Protein AF-A0A1H2BEU3-F1 (afdb_monomer)

Solvent-accessible surface area (backbone atoms only — not comparable to full-atom values): 4258 Å² total; per-residue (Å²): 131,71,63,71,73,34,45,61,59,23,52,52,45,47,52,52,53,50,55,41,45,68,67,28,28,87,83,34,63,76,56,54,69,52,50,60,46,50,51,52,18,49,53,28,42,77,71,66,36,18,66,61,12,36,54,35,29,49,54,48,47,53,51,51,54,50,48,51,75,74,39,86,90,55,75,78,130

pLDDT: mean 90.46, std 6.46, range [58.53, 97.62]

Sequence (77 aa):
MNVEVMRQPAAASIQLCYRWLEAATPALPQAAALAAGLVTAVQQYTARQYVASLHQSAAVFHTVQHLRATVPGLPAL

Radius of gyration: 12.65 Å; Cα contacts (8 Å, |Δi|>4): 76; chains: 1; bounding box: 29×21×34 Å

Structure (mmCIF, N/CA/C/O backbone):
data_AF-A0A1H2BEU3-F1
#
_entry.id   AF-A0A1H2BEU3-F1
#
loop_
_atom_site.group_PDB
_atom_site.id
_atom_site.type_symbol
_atom_site.label_atom_id
_atom_site.label_alt_id
_atom_site.label_comp_id
_atom_site.label_asym_id
_atom_site.label_entity_id
_atom_site.label_seq_id
_atom_site.pdbx_PDB_ins_code
_atom_site.Cartn_x
_atom_site.Cartn_y
_atom_site.Cartn_z
_atom_site.occupancy
_atom_site.B_iso_or_equiv
_atom_site.auth_seq_id
_atom_site.auth_comp_id
_atom_site.auth_asym_id
_atom_site.auth_atom_id
_atom_site.pdbx_PDB_model_num
ATOM 1 N N . MET A 1 1 ? 15.629 8.269 -18.770 1.00 58.53 1 MET A N 1
ATOM 2 C CA . MET A 1 1 ? 15.444 8.071 -17.316 1.00 58.53 1 MET A CA 1
ATOM 3 C C . MET A 1 1 ? 15.927 6.666 -16.977 1.00 58.53 1 MET A C 1
ATOM 5 O O . MET A 1 1 ? 15.371 5.726 -17.529 1.00 58.53 1 MET A O 1
ATOM 9 N N . ASN A 1 2 ? 16.979 6.499 -16.168 1.00 72.50 2 ASN A N 1
ATOM 10 C CA . ASN A 1 2 ? 17.398 5.161 -15.737 1.00 72.50 2 ASN A CA 1
ATOM 11 C C . ASN A 1 2 ? 16.363 4.642 -14.727 1.00 72.50 2 ASN A C 1
ATOM 13 O O . ASN A 1 2 ? 16.275 5.157 -13.615 1.00 72.50 2 ASN A O 1
ATOM 17 N N . VAL A 1 3 ? 15.545 3.670 -15.136 1.00 73.12 3 VAL A N 1
ATOM 18 C CA . VAL A 1 3 ? 14.488 3.082 -14.298 1.00 73.12 3 VAL A CA 1
ATOM 19 C C . VAL A 1 3 ? 15.031 2.517 -12.984 1.00 73.12 3 VAL A C 1
ATOM 21 O O . VAL A 1 3 ? 14.313 2.528 -11.988 1.00 73.12 3 VAL A O 1
ATOM 24 N N . GLU A 1 4 ? 16.306 2.119 -12.925 1.00 84.75 4 GLU A N 1
ATOM 25 C CA . GLU A 1 4 ? 16.927 1.635 -11.688 1.00 84.75 4 GLU A CA 1
ATOM 26 C C . GLU A 1 4 ? 17.059 2.702 -10.598 1.00 84.75 4 GLU A C 1
ATOM 28 O O . GLU A 1 4 ? 17.025 2.357 -9.418 1.00 84.75 4 GLU A O 1
ATOM 33 N N . VAL A 1 5 ? 17.112 3.991 -10.953 1.00 89.50 5 VAL A N 1
ATOM 34 C CA . VAL A 1 5 ? 17.120 5.088 -9.964 1.00 89.50 5 VAL A CA 1
ATOM 35 C C . VAL A 1 5 ? 15.847 5.061 -9.111 1.00 89.50 5 VAL A C 1
ATOM 37 O O . VAL A 1 5 ? 15.877 5.424 -7.939 1.00 89.50 5 VAL A O 1
ATOM 40 N N . MET A 1 6 ? 14.736 4.565 -9.665 1.00 90.75 6 MET A N 1
ATOM 41 C CA . MET A 1 6 ? 13.451 4.476 -8.964 1.00 90.75 6 MET A CA 1
ATOM 42 C C . MET A 1 6 ? 13.294 3.193 -8.14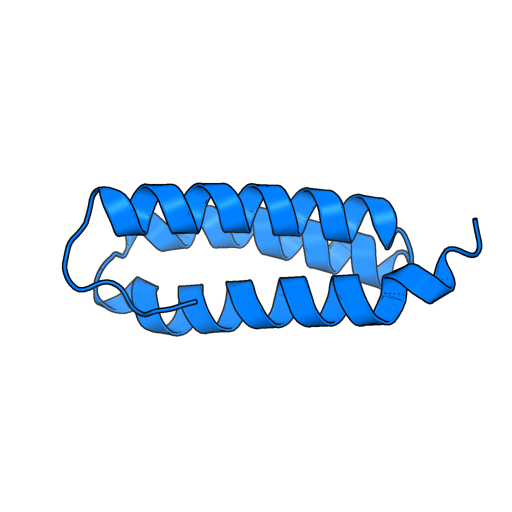7 1.00 90.75 6 MET A C 1
ATOM 44 O O . MET A 1 6 ? 12.341 3.075 -7.382 1.00 90.75 6 MET A O 1
ATOM 48 N N . ARG A 1 7 ? 14.232 2.244 -8.244 1.00 91.62 7 ARG A N 1
ATOM 49 C CA . ARG A 1 7 ? 14.155 0.970 -7.522 1.00 91.62 7 ARG A CA 1
ATOM 50 C C . ARG A 1 7 ? 14.173 1.166 -6.007 1.00 91.62 7 ARG A C 1
ATOM 52 O O . ARG A 1 7 ? 13.351 0.583 -5.308 1.00 91.62 7 ARG A O 1
ATOM 59 N N . GLN A 1 8 ? 15.109 1.954 -5.482 1.00 93.75 8 GLN A N 1
ATOM 60 C CA . GLN A 1 8 ? 15.182 2.185 -4.034 1.00 93.75 8 GLN A CA 1
ATOM 61 C C . GLN A 1 8 ? 13.983 3.000 -3.515 1.00 93.75 8 GLN A C 1
ATOM 63 O O . GLN A 1 8 ? 13.339 2.536 -2.573 1.00 93.75 8 GLN A O 1
ATOM 68 N N . PRO A 1 9 ? 13.605 4.132 -4.144 1.00 93.19 9 PRO A N 1
ATOM 69 C CA . PRO A 1 9 ? 12.404 4.875 -3.763 1.00 93.19 9 PRO A CA 1
ATOM 70 C C . PRO A 1 9 ? 11.117 4.038 -3.794 1.00 93.19 9 PRO A C 1
ATOM 72 O O . PRO A 1 9 ? 10.320 4.118 -2.861 1.00 93.19 9 PRO A O 1
ATOM 75 N N . ALA A 1 10 ? 10.922 3.199 -4.819 1.00 91.94 10 ALA A N 1
ATOM 76 C CA . ALA A 1 10 ? 9.735 2.348 -4.927 1.00 91.94 10 ALA A CA 1
ATOM 77 C C . ALA A 1 10 ? 9.664 1.323 -3.787 1.00 91.94 10 ALA A C 1
ATOM 79 O O . ALA A 1 10 ? 8.630 1.197 -3.133 1.00 91.94 10 ALA A O 1
ATOM 80 N N . ALA A 1 11 ? 10.778 0.645 -3.485 1.00 94.19 11 ALA A N 1
ATOM 81 C CA . ALA A 1 11 ? 10.836 -0.305 -2.375 1.00 94.19 11 ALA A CA 1
ATOM 82 C C . ALA A 1 11 ? 10.557 0.372 -1.025 1.00 94.19 11 ALA A C 1
ATOM 84 O O . ALA A 1 11 ? 9.755 -0.133 -0.240 1.00 94.19 11 ALA A O 1
ATOM 85 N N . ALA A 1 12 ? 11.176 1.530 -0.775 1.00 95.31 12 ALA A N 1
ATOM 86 C CA . ALA A 1 12 ? 10.974 2.286 0.456 1.00 95.31 12 ALA A CA 1
ATOM 87 C C . ALA A 1 12 ? 9.511 2.728 0.617 1.00 95.31 12 ALA A C 1
ATOM 89 O O . ALA A 1 12 ? 8.934 2.587 1.693 1.00 95.31 12 ALA A O 1
ATOM 90 N N . SER A 1 13 ? 8.885 3.206 -0.464 1.00 94.31 13 SER A N 1
ATOM 91 C CA . SER A 1 13 ? 7.491 3.654 -0.448 1.00 94.31 13 SER A CA 1
ATOM 92 C C . SER A 1 13 ? 6.512 2.504 -0.176 1.00 94.31 13 SER A C 1
ATOM 94 O O . SER A 1 13 ? 5.607 2.654 0.648 1.00 94.31 13 SER A O 1
ATOM 96 N N . ILE A 1 14 ? 6.732 1.330 -0.782 1.00 95.19 14 ILE A N 1
ATOM 97 C CA . ILE A 1 14 ? 5.960 0.111 -0.486 1.00 95.19 14 ILE A CA 1
ATOM 98 C C . ILE A 1 14 ? 6.103 -0.277 0.989 1.00 95.19 14 ILE A C 1
ATOM 100 O O . ILE A 1 14 ? 5.101 -0.505 1.665 1.00 95.19 14 ILE A O 1
ATOM 104 N N . GLN A 1 15 ? 7.338 -0.350 1.496 1.00 95.56 15 GLN A N 1
ATOM 105 C CA . GLN A 1 15 ? 7.610 -0.769 2.874 1.00 95.56 15 GLN A CA 1
ATOM 106 C C . GLN A 1 15 ? 6.981 0.173 3.902 1.00 95.56 15 GLN A C 1
ATOM 108 O O . GLN A 1 15 ? 6.420 -0.291 4.895 1.00 95.56 15 GLN A O 1
ATOM 113 N N . LEU A 1 16 ? 7.048 1.482 3.654 1.00 94.38 16 LEU A N 1
ATOM 114 C CA . LEU A 1 16 ? 6.446 2.497 4.511 1.00 94.38 16 LEU A CA 1
ATOM 115 C C . LEU A 1 16 ? 4.930 2.301 4.625 1.00 94.38 16 LEU A C 1
ATOM 117 O O . LEU A 1 16 ? 4.389 2.208 5.726 1.00 94.38 16 LEU A O 1
ATOM 121 N N . CYS A 1 17 ? 4.254 2.177 3.482 1.00 93.31 17 CYS A N 1
ATOM 122 C CA . CYS A 1 17 ? 2.808 1.992 3.442 1.00 93.3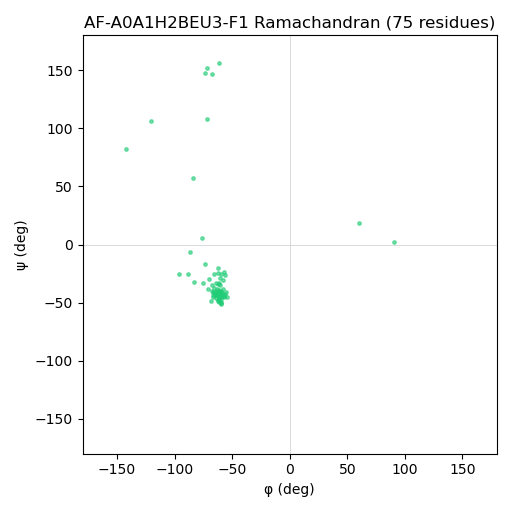1 17 CYS A CA 1
ATOM 123 C C . CYS A 1 17 ? 2.383 0.652 4.060 1.00 93.31 17 CYS A C 1
ATOM 125 O O . CYS A 1 17 ? 1.372 0.599 4.757 1.00 93.31 17 CYS A O 1
ATOM 127 N N . TYR A 1 18 ? 3.160 -0.417 3.848 1.00 94.25 18 TYR A N 1
ATOM 128 C CA . TYR A 1 18 ? 2.907 -1.721 4.463 1.00 94.25 18 TYR A CA 1
ATOM 129 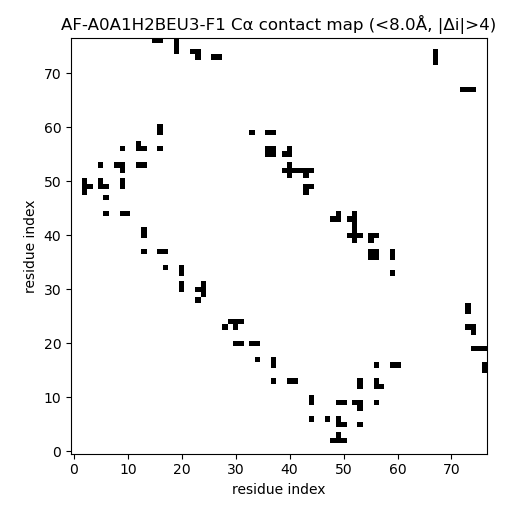C C . TYR A 1 18 ? 2.974 -1.653 5.993 1.00 94.25 18 TYR A C 1
ATOM 131 O O . TYR A 1 18 ? 2.038 -2.083 6.662 1.00 94.25 18 TYR A O 1
ATOM 139 N N . ARG A 1 19 ? 4.037 -1.061 6.555 1.00 93.38 19 ARG A N 1
ATOM 140 C CA . ARG A 1 19 ? 4.193 -0.921 8.014 1.00 93.38 19 ARG A CA 1
ATOM 141 C C . ARG A 1 19 ? 3.070 -0.106 8.636 1.00 93.38 19 ARG A C 1
ATOM 143 O O . ARG A 1 19 ? 2.553 -0.467 9.689 1.00 93.38 19 ARG A O 1
ATOM 150 N N . TRP A 1 20 ? 2.683 0.983 7.976 1.00 93.56 20 TRP A N 1
ATOM 151 C CA . TRP A 1 20 ? 1.556 1.780 8.438 1.00 93.56 20 TRP A CA 1
ATOM 152 C C . TRP A 1 20 ? 0.266 0.960 8.450 1.00 93.56 20 TRP A C 1
ATOM 154 O O . TRP A 1 20 ? -0.460 0.976 9.439 1.00 93.56 20 TRP A O 1
ATOM 164 N N . LEU A 1 21 ? -0.002 0.212 7.375 1.00 91.81 21 LEU A N 1
ATOM 165 C CA . LEU A 1 21 ? -1.201 -0.610 7.259 1.00 91.81 21 LEU A CA 1
ATOM 166 C C . LEU A 1 21 ? -1.245 -1.706 8.329 1.00 91.81 21 LEU A C 1
ATOM 168 O O . LEU A 1 21 ? -2.284 -1.900 8.955 1.00 91.81 21 LEU A O 1
ATOM 172 N N . GLU A 1 22 ? -0.125 -2.382 8.575 1.00 92.25 22 GLU A N 1
ATOM 173 C CA . GLU A 1 22 ? 0.007 -3.402 9.620 1.00 92.25 22 GLU A CA 1
ATOM 174 C C . GLU A 1 22 ? -0.321 -2.831 11.011 1.00 92.25 22 GLU A C 1
ATOM 176 O O . GLU A 1 22 ? -1.077 -3.440 11.766 1.00 92.25 22 GLU A O 1
ATOM 181 N N . ALA A 1 23 ? 0.154 -1.619 11.316 1.00 91.06 23 ALA A N 1
ATOM 182 C CA . ALA A 1 23 ? -0.128 -0.940 12.581 1.00 91.06 23 ALA A CA 1
ATOM 183 C C . ALA A 1 23 ? -1.554 -0.362 12.668 1.00 91.06 23 ALA A C 1
ATOM 185 O O . ALA A 1 23 ? -2.136 -0.305 13.750 1.00 91.06 23 ALA A O 1
ATOM 186 N N . ALA A 1 24 ? -2.120 0.089 11.546 1.00 89.44 24 ALA A N 1
ATOM 187 C CA . ALA A 1 24 ? -3.428 0.736 11.501 1.00 89.44 24 ALA A CA 1
ATOM 188 C C . ALA A 1 24 ? -4.592 -0.263 11.462 1.00 89.44 24 ALA A C 1
ATOM 190 O O . ALA A 1 24 ? -5.649 0.027 12.014 1.00 89.44 24 ALA A O 1
ATOM 191 N N . THR A 1 25 ? -4.419 -1.43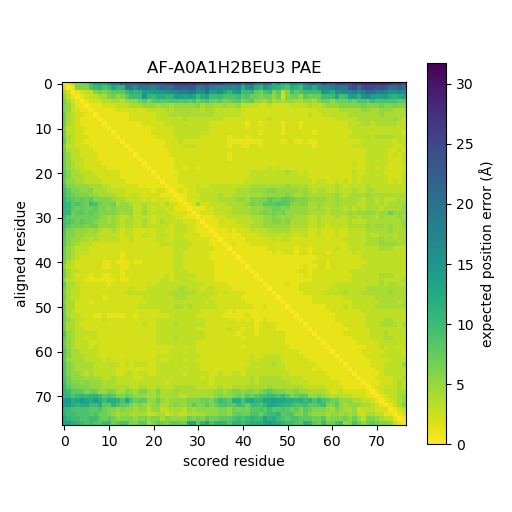6 10.842 1.00 89.31 25 THR A N 1
ATOM 192 C CA . THR A 1 25 ? -5.500 -2.420 10.624 1.00 89.31 25 THR A CA 1
ATOM 193 C C . THR A 1 25 ? -6.226 -2.851 11.912 1.00 89.31 25 THR A C 1
ATOM 195 O O . THR A 1 25 ? -7.455 -2.920 11.877 1.00 89.31 25 THR A O 1
ATOM 198 N N . PRO A 1 26 ? -5.553 -3.081 13.062 1.00 88.88 26 PRO A N 1
ATOM 199 C CA . PRO A 1 26 ? -6.237 -3.426 14.313 1.00 88.88 26 PRO A CA 1
ATOM 200 C C . PRO A 1 26 ? -7.178 -2.329 14.830 1.00 88.88 26 PRO A C 1
ATOM 202 O O . PRO A 1 26 ? -8.214 -2.632 15.414 1.00 88.88 26 PRO A O 1
ATOM 205 N N . ALA A 1 27 ? -6.823 -1.059 14.615 1.00 87.12 27 ALA A N 1
ATOM 206 C CA . ALA A 1 27 ? -7.627 0.095 15.019 1.00 87.12 27 ALA A CA 1
ATOM 207 C C . ALA A 1 27 ? -8.641 0.513 13.939 1.00 87.12 27 ALA A C 1
ATOM 209 O O . ALA A 1 27 ? -9.664 1.123 14.242 1.00 87.12 27 ALA A O 1
ATOM 210 N N . LEU A 1 28 ? -8.356 0.192 12.676 1.00 88.00 28 LEU A N 1
ATOM 211 C CA . LEU A 1 28 ? -9.147 0.581 11.520 1.00 88.00 28 LEU A CA 1
ATOM 212 C C . LEU A 1 28 ? -9.197 -0.556 10.489 1.00 88.00 28 LEU A C 1
ATOM 214 O O . LEU A 1 28 ? -8.474 -0.515 9.491 1.00 88.00 28 LEU A O 1
ATOM 218 N N . PRO A 1 29 ? -10.087 -1.549 10.665 1.00 85.88 29 PRO A N 1
ATOM 219 C CA . PRO A 1 29 ? -10.173 -2.703 9.767 1.00 85.88 29 PRO A CA 1
ATOM 220 C C . PRO A 1 29 ? -10.438 -2.323 8.305 1.00 85.88 29 PRO A C 1
ATOM 222 O O . PRO A 1 29 ? -9.947 -2.978 7.392 1.00 85.88 29 PRO A O 1
ATOM 225 N N . GLN A 1 30 ? -11.151 -1.214 8.065 1.00 84.81 30 GLN A N 1
ATOM 226 C CA . GLN A 1 30 ? -11.391 -0.676 6.719 1.00 84.81 30 GLN A CA 1
ATOM 227 C C . GLN A 1 30 ? -10.107 -0.245 5.989 1.00 84.81 30 GLN A C 1
ATOM 229 O O . GLN A 1 30 ? -10.096 -0.195 4.761 1.00 84.81 30 GLN A O 1
ATOM 234 N N . ALA A 1 31 ? -9.004 0.004 6.710 1.00 86.38 31 ALA A N 1
ATOM 235 C CA . ALA A 1 31 ? -7.704 0.256 6.096 1.00 86.38 31 ALA A CA 1
ATOM 236 C C . ALA A 1 31 ? -7.208 -0.954 5.288 1.00 86.38 31 ALA A C 1
ATOM 238 O O . ALA A 1 31 ? -6.473 -0.764 4.322 1.00 86.38 31 ALA A O 1
ATOM 239 N N . ALA A 1 32 ? -7.667 -2.177 5.597 1.00 86.56 32 ALA A N 1
ATOM 240 C CA . ALA A 1 32 ? -7.325 -3.388 4.848 1.00 86.56 32 ALA A CA 1
ATOM 241 C C . ALA A 1 32 ? -7.682 -3.298 3.352 1.00 86.56 32 ALA A C 1
ATOM 243 O O . ALA A 1 32 ? -7.032 -3.944 2.532 1.00 86.56 32 ALA A O 1
ATOM 244 N N . ALA A 1 33 ? -8.640 -2.445 2.962 1.00 89.06 33 ALA A N 1
ATOM 245 C CA . ALA A 1 33 ? -8.943 -2.175 1.555 1.00 89.06 33 ALA A CA 1
ATOM 246 C C . ALA 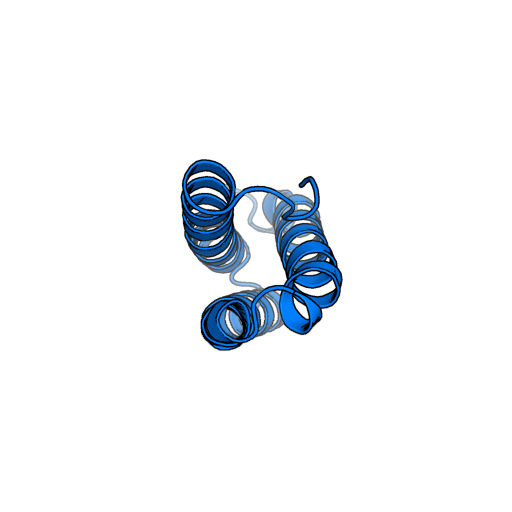A 1 33 ? -7.733 -1.607 0.778 1.00 89.06 33 ALA A C 1
ATOM 248 O O . ALA A 1 33 ? -7.614 -1.813 -0.430 1.00 89.06 33 ALA A O 1
ATOM 249 N N . LEU A 1 34 ? -6.791 -0.948 1.464 1.00 89.75 34 LEU A N 1
ATOM 250 C CA . LEU A 1 34 ? -5.558 -0.419 0.873 1.00 89.75 34 LEU A CA 1
ATOM 251 C C . LEU A 1 34 ? -4.529 -1.509 0.545 1.00 89.75 34 LEU A C 1
ATOM 253 O O . LEU A 1 34 ? -3.622 -1.265 -0.256 1.00 89.75 34 LEU A O 1
ATOM 257 N N . ALA A 1 35 ? -4.677 -2.716 1.106 1.00 91.31 35 ALA A N 1
ATOM 258 C CA . ALA A 1 35 ? -3.778 -3.838 0.841 1.00 91.31 35 ALA A CA 1
ATOM 259 C C . ALA A 1 35 ? -3.731 -4.182 -0.654 1.00 91.31 35 ALA A C 1
ATOM 261 O O . ALA A 1 35 ? -2.656 -4.440 -1.189 1.00 91.31 35 ALA A O 1
ATOM 262 N N . ALA A 1 36 ? -4.871 -4.107 -1.352 1.00 92.38 36 ALA A N 1
ATOM 263 C CA . ALA A 1 36 ? -4.941 -4.362 -2.790 1.00 92.38 36 ALA A CA 1
ATOM 264 C C . ALA A 1 36 ? -4.048 -3.398 -3.591 1.00 92.38 36 ALA A C 1
ATOM 266 O O . ALA A 1 36 ? -3.318 -3.821 -4.486 1.00 92.38 36 ALA A O 1
ATOM 267 N N . GLY A 1 37 ? -4.040 -2.111 -3.224 1.00 93.12 37 GLY A N 1
ATOM 268 C CA . GLY A 1 37 ? -3.175 -1.112 -3.851 1.00 93.12 37 GLY A CA 1
ATOM 269 C C . GLY A 1 37 ? -1.687 -1.399 -3.632 1.00 93.12 37 GLY A C 1
ATOM 270 O O . GLY A 1 37 ? -0.892 -1.246 -4.560 1.00 93.12 37 GLY A O 1
ATOM 271 N N . LEU A 1 38 ? -1.310 -1.870 -2.439 1.00 94.25 38 LEU A N 1
ATOM 272 C CA . LEU A 1 38 ? 0.072 -2.260 -2.145 1.00 94.25 38 LEU A CA 1
ATOM 273 C C . LEU A 1 38 ? 0.496 -3.537 -2.864 1.00 94.25 38 LEU A C 1
ATOM 275 O O . LEU A 1 38 ? 1.620 -3.602 -3.358 1.00 94.25 38 LEU A O 1
ATOM 279 N N . VAL A 1 39 ? -0.394 -4.522 -2.982 1.00 95.94 39 VAL A N 1
ATOM 280 C CA . VAL A 1 39 ? -0.135 -5.738 -3.764 1.00 95.94 39 VAL A CA 1
ATOM 281 C C . VAL A 1 39 ? 0.156 -5.379 -5.221 1.00 95.94 39 VAL A C 1
ATOM 283 O O . VAL A 1 39 ? 1.150 -5.853 -5.769 1.00 95.94 39 VAL A O 1
ATOM 286 N N . THR A 1 40 ? -0.624 -4.478 -5.826 1.00 96.56 40 THR A N 1
ATOM 287 C CA . THR A 1 40 ? -0.349 -3.971 -7.181 1.00 96.56 40 THR A CA 1
ATOM 288 C C . THR A 1 40 ? 1.022 -3.293 -7.269 1.00 96.56 40 THR A C 1
ATOM 290 O O . THR A 1 40 ? 1.789 -3.575 -8.192 1.00 96.56 40 THR A O 1
ATOM 293 N N . ALA A 1 41 ? 1.382 -2.451 -6.293 1.00 96.38 41 ALA A N 1
ATOM 294 C CA . ALA A 1 41 ? 2.689 -1.789 -6.266 1.00 96.38 41 ALA A CA 1
ATOM 295 C C . ALA A 1 41 ? 3.851 -2.797 -6.176 1.00 96.38 41 ALA A C 1
ATOM 297 O O . ALA A 1 41 ? 4.868 -2.627 -6.853 1.00 96.38 41 ALA A O 1
ATOM 298 N N . VAL A 1 42 ? 3.693 -3.866 -5.386 1.00 97.00 42 VAL A N 1
ATOM 299 C CA . VAL A 1 42 ? 4.662 -4.971 -5.270 1.00 97.00 42 VAL A CA 1
ATOM 300 C C . VAL A 1 42 ? 4.765 -5.758 -6.575 1.00 97.00 42 VAL A C 1
ATOM 302 O O . VAL A 1 42 ? 5.870 -6.052 -7.022 1.00 97.00 42 VAL A O 1
ATOM 305 N N . GLN A 1 43 ? 3.644 -6.071 -7.228 1.00 97.62 43 GLN A N 1
ATOM 306 C CA . GLN A 1 43 ? 3.652 -6.765 -8.521 1.00 97.62 43 GLN A CA 1
ATOM 307 C C . GLN A 1 43 ? 4.402 -5.953 -9.584 1.00 97.62 43 GLN A C 1
ATOM 309 O O . GLN A 1 43 ? 5.266 -6.489 -10.280 1.00 97.62 43 GLN A O 1
ATOM 314 N N . GLN A 1 44 ? 4.143 -4.645 -9.656 1.00 96.69 44 GLN A N 1
ATOM 315 C CA . GLN A 1 44 ? 4.860 -3.721 -10.538 1.00 96.69 44 GLN A CA 1
ATOM 316 C C . GLN A 1 44 ? 6.352 -3.649 -10.188 1.00 96.69 44 GLN A C 1
ATOM 318 O O . GLN A 1 44 ? 7.196 -3.649 -11.085 1.00 96.69 44 GLN A O 1
ATOM 323 N N . TYR A 1 45 ? 6.698 -3.645 -8.897 1.00 96.25 45 TYR A N 1
ATOM 324 C CA . TYR A 1 45 ? 8.086 -3.687 -8.439 1.00 96.25 45 TYR A CA 1
ATOM 325 C C . TYR A 1 45 ? 8.810 -4.952 -8.917 1.00 96.25 45 TYR A C 1
ATOM 327 O O . TYR A 1 45 ? 9.891 -4.863 -9.501 1.00 96.25 45 TYR A O 1
ATOM 335 N N . THR A 1 46 ? 8.201 -6.126 -8.730 1.00 95.75 46 THR A N 1
ATOM 336 C CA . THR A 1 46 ? 8.755 -7.416 -9.169 1.00 95.75 46 THR A CA 1
ATOM 337 C C . THR A 1 46 ? 8.882 -7.487 -10.693 1.00 95.75 46 THR A C 1
ATOM 339 O O . THR A 1 46 ? 9.855 -8.038 -11.206 1.00 95.75 46 THR A O 1
ATOM 342 N N . ALA A 1 47 ? 7.969 -6.845 -11.427 1.00 96.31 47 ALA A N 1
ATOM 343 C CA . ALA A 1 47 ? 8.044 -6.674 -12.879 1.0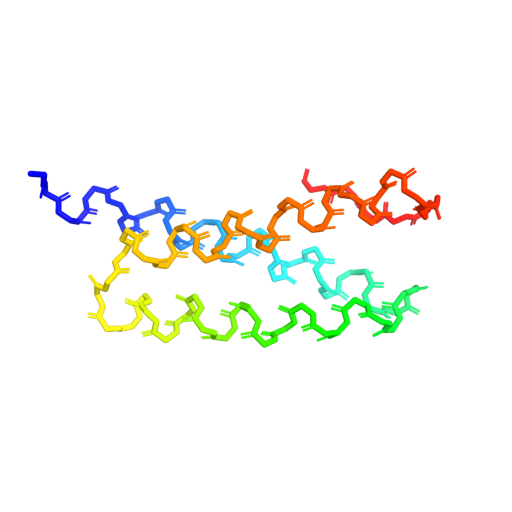0 96.31 47 ALA A CA 1
ATOM 344 C C . ALA A 1 47 ? 9.047 -5.589 -13.336 1.00 96.31 47 ALA A C 1
ATOM 346 O O . ALA A 1 47 ? 9.117 -5.282 -14.525 1.00 96.31 47 ALA A O 1
ATOM 347 N N . ARG A 1 48 ? 9.823 -4.991 -12.416 1.00 94.88 48 ARG A N 1
ATOM 348 C CA . ARG A 1 48 ? 10.769 -3.881 -12.658 1.00 94.88 48 ARG A CA 1
ATOM 349 C C . ARG A 1 48 ? 10.122 -2.604 -13.209 1.00 94.88 48 ARG A C 1
ATOM 351 O O . ARG A 1 48 ? 10.808 -1.718 -13.718 1.00 94.88 48 ARG A O 1
ATOM 358 N N . GLN A 1 49 ? 8.808 -2.463 -13.065 1.00 95.38 49 GLN A N 1
ATOM 359 C CA . GLN A 1 49 ? 8.041 -1.271 -13.423 1.00 95.38 49 GLN A CA 1
ATOM 360 C C . GLN A 1 49 ? 8.091 -0.248 -12.278 1.00 95.38 49 GLN A C 1
ATOM 362 O O . GLN A 1 49 ? 7.068 0.157 -11.729 1.00 95.38 49 GLN A O 1
ATOM 367 N N . TYR A 1 50 ? 9.298 0.166 -11.885 1.00 94.94 50 TYR A N 1
ATOM 368 C CA . TYR A 1 50 ? 9.520 0.933 -10.653 1.00 94.94 50 TYR A CA 1
ATOM 369 C C . TYR A 1 50 ? 8.796 2.285 -10.618 1.00 94.94 50 TYR A C 1
ATOM 371 O O . TYR A 1 50 ? 8.338 2.701 -9.562 1.00 94.94 50 TYR A O 1
ATOM 379 N N . VAL A 1 51 ? 8.637 2.953 -11.765 1.00 94.12 51 VAL A N 1
ATOM 380 C CA . VAL A 1 51 ? 7.874 4.213 -11.851 1.00 94.12 51 VAL A CA 1
ATOM 381 C C . VAL A 1 51 ? 6.388 3.975 -11.573 1.00 94.12 51 VAL A C 1
ATOM 383 O O . VAL A 1 51 ? 5.788 4.704 -10.789 1.00 94.12 51 VAL A O 1
ATOM 386 N N . ALA A 1 52 ? 5.801 2.931 -12.169 1.00 94.75 52 ALA A N 1
ATOM 387 C CA . ALA A 1 52 ? 4.404 2.572 -11.927 1.00 94.75 52 ALA A CA 1
ATOM 388 C C . ALA A 1 52 ? 4.189 2.158 -10.465 1.00 94.75 52 ALA A C 1
ATOM 390 O O . ALA A 1 52 ? 3.264 2.646 -9.823 1.00 94.75 52 ALA A O 1
ATOM 391 N N . SER A 1 53 ? 5.114 1.355 -9.929 1.00 96.56 53 SER A N 1
ATOM 392 C CA . SER A 1 53 ? 5.144 0.950 -8.521 1.00 96.56 53 SER A CA 1
ATOM 393 C C . SER A 1 53 ? 5.134 2.156 -7.578 1.00 96.56 53 SER A C 1
ATOM 395 O O . SER A 1 53 ? 4.334 2.200 -6.646 1.00 96.56 53 SER A O 1
ATOM 397 N N . LEU A 1 54 ? 5.955 3.172 -7.868 1.00 93.94 54 LEU A N 1
ATOM 398 C CA . LEU A 1 54 ? 6.033 4.404 -7.084 1.00 93.94 54 LEU A CA 1
ATOM 399 C C . LEU A 1 54 ? 4.756 5.252 -7.181 1.00 93.94 54 LEU A C 1
ATOM 401 O O . LEU A 1 54 ? 4.307 5.811 -6.186 1.00 93.94 54 LEU A O 1
ATOM 405 N N . HIS A 1 55 ? 4.143 5.349 -8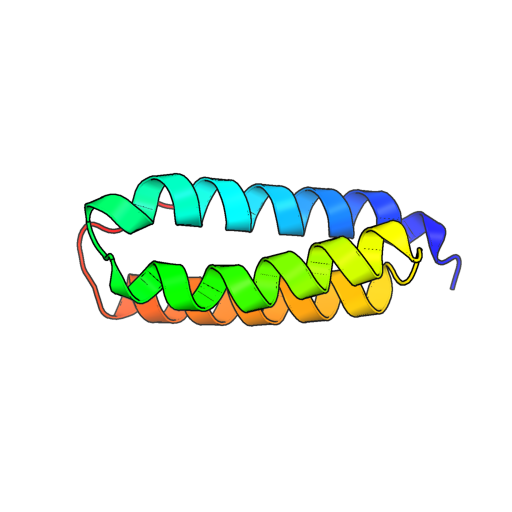.363 1.00 94.88 55 HIS A N 1
ATOM 406 C CA . HIS A 1 55 ? 2.852 6.029 -8.513 1.00 94.88 55 HIS A CA 1
ATOM 407 C C . HIS A 1 55 ? 1.746 5.314 -7.736 1.00 94.88 55 HIS A C 1
ATOM 409 O O . HIS A 1 55 ? 0.941 5.957 -7.062 1.00 94.88 55 HIS A O 1
ATOM 415 N N . GLN A 1 56 ? 1.728 3.982 -7.789 1.00 94.69 56 GLN A N 1
ATOM 416 C CA . GLN A 1 56 ? 0.752 3.180 -7.068 1.00 94.69 56 GLN A CA 1
ATOM 417 C C . GLN A 1 56 ? 0.926 3.321 -5.550 1.00 94.69 56 GLN A C 1
ATOM 419 O O . GLN A 1 56 ? -0.059 3.509 -4.834 1.00 94.69 56 GLN A O 1
ATOM 424 N N . SER A 1 57 ? 2.162 3.284 -5.046 1.00 93.38 57 SER A N 1
ATOM 425 C CA . SER A 1 57 ? 2.436 3.489 -3.622 1.00 93.38 57 SER A CA 1
ATOM 426 C C . SER A 1 57 ? 2.140 4.925 -3.175 1.00 93.38 57 SER A C 1
ATOM 428 O O . SER A 1 57 ? 1.613 5.115 -2.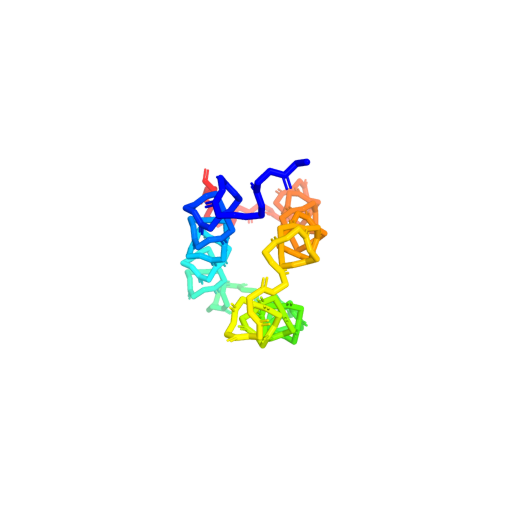082 1.00 93.38 57 SER A O 1
ATOM 430 N N . ALA A 1 58 ? 2.370 5.931 -4.025 1.00 93.31 58 ALA A N 1
ATOM 431 C CA . ALA A 1 58 ? 1.980 7.315 -3.752 1.00 93.31 58 ALA A CA 1
ATOM 432 C C . ALA A 1 58 ? 0.453 7.482 -3.639 1.00 93.31 58 ALA A C 1
ATOM 434 O O . ALA A 1 58 ? -0.026 8.175 -2.743 1.00 93.31 58 ALA A O 1
ATOM 435 N N . ALA A 1 59 ? -0.332 6.809 -4.486 1.00 94.12 59 ALA A N 1
ATOM 436 C CA . ALA A 1 59 ? -1.794 6.825 -4.388 1.00 94.12 59 ALA A CA 1
ATOM 437 C C . ALA A 1 59 ? -2.294 6.212 -3.064 1.00 94.12 59 ALA A C 1
ATOM 439 O O . ALA A 1 59 ? -3.178 6.769 -2.402 1.00 94.12 59 ALA A O 1
ATOM 440 N N . VAL A 1 60 ? -1.687 5.097 -2.635 1.00 93.38 60 VAL A N 1
ATOM 441 C CA . VAL A 1 60 ? -1.959 4.505 -1.315 1.00 93.38 60 VAL A CA 1
ATOM 442 C C . VAL A 1 60 ? -1.589 5.491 -0.208 1.00 93.38 60 VAL A C 1
ATOM 444 O O . VAL A 1 60 ? -2.406 5.751 0.672 1.00 93.38 60 VAL A O 1
ATOM 447 N N . PHE A 1 61 ? -0.405 6.096 -0.282 1.00 92.88 61 PHE A N 1
ATOM 448 C CA . PHE A 1 61 ? 0.073 7.072 0.693 1.00 92.88 61 PHE A CA 1
ATOM 449 C C . PHE A 1 61 ? -0.872 8.273 0.844 1.00 92.88 61 PHE A C 1
ATOM 451 O O . PHE A 1 61 ? -1.219 8.638 1.966 1.00 92.88 61 PHE A O 1
ATOM 458 N N . HIS A 1 62 ? -1.359 8.852 -0.256 1.00 92.75 62 HIS A N 1
ATOM 459 C CA . HIS A 1 62 ? -2.346 9.937 -0.207 1.00 92.75 62 HIS A CA 1
ATOM 460 C C . HIS A 1 62 ? -3.640 9.514 0.494 1.00 92.75 62 HIS A C 1
ATOM 462 O O . HIS A 1 62 ? -4.194 10.271 1.293 1.00 92.75 62 HIS A O 1
ATOM 468 N N . THR A 1 63 ? -4.096 8.287 0.246 1.00 91.44 63 THR A N 1
ATOM 469 C CA . THR A 1 63 ? -5.286 7.750 0.913 1.00 91.44 63 THR A CA 1
ATOM 470 C C . THR A 1 63 ? -5.044 7.566 2.411 1.00 91.44 63 THR A C 1
ATOM 472 O O . THR A 1 63 ? -5.892 7.931 3.222 1.00 91.44 63 THR A O 1
ATOM 475 N N . VAL A 1 64 ? -3.861 7.083 2.799 1.00 90.69 64 VAL A N 1
ATOM 476 C CA . VAL A 1 64 ? -3.448 6.990 4.206 1.00 90.69 64 VAL A CA 1
ATOM 477 C C . VAL A 1 64 ? -3.444 8.366 4.875 1.00 90.69 64 VAL A C 1
ATOM 479 O O . VAL A 1 64 ? -3.984 8.518 5.969 1.00 90.69 64 VAL A O 1
ATOM 482 N N . GLN A 1 65 ? -2.871 9.384 4.229 1.00 91.00 65 GLN A N 1
ATOM 483 C CA . GLN A 1 65 ? -2.865 10.749 4.762 1.00 91.00 65 GLN A CA 1
ATOM 484 C C . GLN A 1 65 ? -4.282 11.292 4.963 1.00 91.00 65 GLN A C 1
ATOM 486 O O . GLN A 1 65 ? -4.561 11.903 5.994 1.00 91.00 65 GLN A O 1
ATOM 491 N N . HIS A 1 66 ? -5.184 11.029 4.016 1.00 90.44 66 HIS A N 1
ATOM 492 C CA . HIS A 1 66 ? -6.586 11.406 4.144 1.00 90.44 66 HIS A CA 1
ATOM 493 C C . HIS A 1 66 ? -7.257 10.699 5.330 1.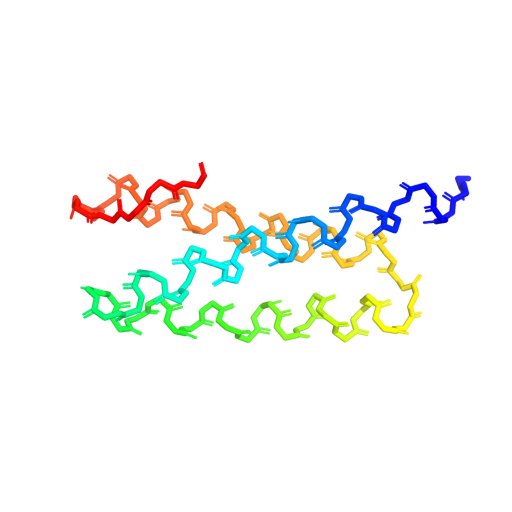00 90.44 66 HIS A C 1
ATOM 495 O O . HIS A 1 66 ? -7.857 11.358 6.177 1.00 90.44 66 HIS A O 1
ATOM 501 N N . LEU A 1 67 ? -7.077 9.380 5.461 1.00 88.81 67 LEU A N 1
ATOM 502 C CA . LEU A 1 67 ? -7.613 8.618 6.592 1.00 88.81 67 LEU A CA 1
ATOM 503 C C . LEU A 1 67 ? -7.110 9.167 7.928 1.00 88.81 67 LEU A C 1
ATOM 505 O O . LEU A 1 67 ? -7.916 9.387 8.826 1.00 88.81 67 LEU A O 1
ATOM 509 N N . ARG A 1 68 ? -5.813 9.476 8.040 1.00 88.75 68 ARG A N 1
ATOM 510 C CA . ARG A 1 68 ? -5.223 10.089 9.242 1.00 88.75 68 ARG A CA 1
ATOM 511 C C . ARG A 1 68 ? -5.815 11.454 9.583 1.00 88.75 68 ARG A C 1
ATOM 513 O O . ARG A 1 68 ? -5.937 11.770 10.761 1.00 88.75 68 ARG A O 1
ATOM 520 N N . ALA A 1 69 ? -6.173 12.259 8.586 1.00 87.44 69 ALA A N 1
ATOM 521 C CA . ALA A 1 69 ? -6.820 13.548 8.821 1.00 87.44 69 ALA A CA 1
ATOM 522 C C . ALA A 1 69 ? -8.259 13.391 9.343 1.00 87.44 69 ALA A C 1
ATOM 524 O O . ALA A 1 69 ? -8.744 14.244 10.081 1.00 87.44 69 ALA A O 1
ATOM 525 N N . THR A 1 70 ? -8.933 12.302 8.967 1.00 87.50 70 THR A N 1
ATOM 526 C CA . THR A 1 70 ? -10.341 12.049 9.321 1.00 87.50 70 THR A CA 1
ATOM 527 C C . THR A 1 70 ? -10.534 11.168 10.557 1.00 87.50 70 THR A C 1
ATOM 529 O O . THR A 1 70 ? -11.568 11.265 11.213 1.00 87.50 70 THR A O 1
ATOM 532 N N . VAL A 1 71 ? -9.560 10.317 10.891 1.00 85.69 71 VAL A N 1
ATOM 533 C CA . VAL A 1 71 ? -9.649 9.332 11.974 1.00 85.69 71 VAL A CA 1
ATOM 534 C C . VAL A 1 71 ? -8.541 9.600 13.000 1.00 85.69 71 VAL A C 1
ATOM 536 O O . VAL A 1 71 ? -7.369 9.303 12.736 1.00 85.69 71 VAL A O 1
ATOM 539 N N . PRO A 1 72 ? -8.878 10.153 14.179 1.00 80.88 72 PRO A N 1
ATOM 540 C CA . PRO A 1 72 ? -7.905 10.373 15.241 1.00 80.88 72 PRO A CA 1
ATOM 541 C C . PRO A 1 72 ? -7.400 9.039 15.812 1.00 80.88 72 PRO A C 1
ATOM 543 O O . PRO A 1 72 ? -8.138 8.061 15.889 1.00 80.88 72 PRO A O 1
ATOM 546 N N . GLY A 1 73 ? -6.132 9.006 16.233 1.00 82.94 73 GLY A N 1
ATOM 547 C CA . GLY A 1 73 ? -5.511 7.824 16.848 1.00 82.94 73 GLY A CA 1
ATOM 548 C C . GLY A 1 73 ? -4.825 6.856 15.877 1.00 82.94 73 GLY A C 1
ATOM 549 O O . GLY A 1 73 ? -4.278 5.849 16.320 1.00 82.94 73 GLY A O 1
ATOM 550 N N . LEU A 1 74 ? -4.801 7.155 14.572 1.00 85.38 74 LEU A N 1
ATOM 551 C CA . LEU A 1 74 ? -4.038 6.368 13.599 1.00 85.38 74 LEU A CA 1
ATOM 552 C C . LEU A 1 74 ? -2.519 6.607 13.705 1.00 85.38 74 LEU A C 1
ATOM 554 O O . LEU A 1 74 ? -2.093 7.731 13.996 1.00 85.38 74 LEU A O 1
ATOM 558 N N . PRO A 1 75 ? -1.691 5.581 13.413 1.00 83.69 75 PRO A N 1
ATOM 559 C CA . PRO A 1 75 ? -0.239 5.687 13.496 1.00 83.69 75 PRO A CA 1
ATOM 560 C C . PRO A 1 75 ? 0.323 6.741 12.534 1.00 83.69 75 PRO A C 1
ATOM 562 O O . PRO A 1 75 ? -0.291 7.096 11.521 1.00 83.69 75 PRO A O 1
ATOM 565 N N . ALA A 1 76 ? 1.509 7.256 12.857 1.00 80.19 76 ALA A N 1
ATOM 566 C CA . ALA A 1 76 ? 2.247 8.137 11.963 1.00 80.19 76 ALA A CA 1
ATOM 567 C C . ALA A 1 76 ? 2.829 7.364 10.768 1.00 80.19 76 ALA A C 1
ATOM 569 O O . ALA A 1 76 ? 3.085 6.165 10.867 1.00 80.19 76 ALA A O 1
ATOM 570 N N . LEU A 1 77 ? 2.999 8.074 9.649 1.00 73.81 77 LEU A N 1
ATOM 571 C CA . LEU A 1 77 ? 3.795 7.641 8.497 1.00 73.81 77 LEU A CA 1
ATOM 572 C C . LEU A 1 77 ? 5.236 8.091 8.712 1.00 73.81 77 LEU A C 1
ATOM 574 O O . LEU A 1 77 ? 5.394 9.293 9.028 1.00 73.81 77 LEU A O 1
#

Mean predicted aligned error: 3.69 Å

Organism: NCBI:txid113562

Secondary structure (DSSP, 8-state):
--GGGGHHHHHHHHHHHHHHHHHHTTT-GGGGGGHHHHHHHHHHHHTT-HHHHHHHHHHHHHHHHHHHHHSTTPPP-

Nearest PDB structures (foldseek):
  6ch2-assembly1_D  TM=5.168E-01  e=7.541E+00  Salmonella enterica subsp. enterica serovar Typhimurium str. LT2

Foldseek 3Di:
DPLVVLLVVLVVLLVVLVVLLVQQCVVPVVLVVLVVLSVVLVVCSVVSVSVVSNVSSVVSVVVVVVCCVVDPPRDDD